Protein AF-R9KG98-F1 (afdb_monomer_lite)

Radius of gyration: 20.18 Å; chains: 1; bounding box: 36×36×82 Å

Sequence (165 aa):
MIVSLGVKILKHGDFTPIDDYTGDMILIDRLSEFFPVNSWSWNEGEVVELDDIACAIHDGQAEESEPFGDNWKHVCWESKPTEWHIGRILYFIKNPDEIRDIEIDNICNGKYICPIPVIVDGNHRFMAAMWLHDQGKMEKVHCMYGGRTDLLDYLTGNTEEQPLE

Structure (mmCIF, N/CA/C/O backbone):
data_AF-R9KG98-F1
#
_entry.id   AF-R9KG98-F1
#
loop_
_atom_site.group_PDB
_atom_site.id
_atom_site.type_symbol
_atom_site.label_atom_id
_atom_site.label_alt_id
_atom_site.label_comp_id
_atom_site.label_asym_id
_atom_site.label_entity_id
_atom_site.label_seq_id
_atom_site.pdbx_PDB_ins_code
_atom_site.Cartn_x
_atom_site.Cartn_y
_atom_site.Cartn_z
_atom_site.occupancy
_atom_site.B_iso_or_equiv
_atom_site.auth_seq_id
_ato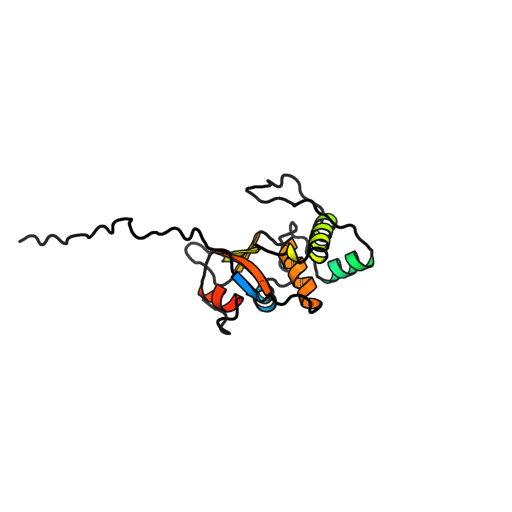m_site.auth_comp_id
_atom_site.auth_asym_id
_atom_site.auth_atom_id
_atom_site.pdbx_PDB_model_num
ATOM 1 N N . MET A 1 1 ? 22.303 6.948 -61.242 1.00 35.56 1 MET A N 1
ATOM 2 C CA . MET A 1 1 ? 22.024 5.834 -60.315 1.00 35.56 1 MET A CA 1
ATOM 3 C C . MET A 1 1 ? 21.710 6.466 -58.969 1.00 35.56 1 MET A C 1
ATOM 5 O O . MET A 1 1 ? 22.617 6.979 -58.335 1.00 35.56 1 MET A O 1
ATOM 9 N N . ILE A 1 2 ? 20.430 6.576 -58.615 1.00 33.31 2 ILE A N 1
ATOM 10 C CA . ILE A 1 2 ? 19.982 7.084 -57.312 1.00 33.31 2 ILE A CA 1
ATOM 11 C C . ILE A 1 2 ? 19.141 5.962 -56.721 1.00 33.31 2 ILE A C 1
ATOM 13 O O . ILE A 1 2 ? 18.131 5.577 -57.306 1.00 33.31 2 ILE A O 1
ATOM 17 N N . VAL A 1 3 ? 19.614 5.391 -55.619 1.00 36.25 3 VAL A N 1
ATOM 18 C CA . VAL A 1 3 ? 18.910 4.344 -54.881 1.00 36.25 3 VAL A CA 1
ATOM 19 C C . VAL A 1 3 ? 17.995 5.063 -53.894 1.00 36.25 3 VAL A C 1
ATOM 21 O O . VAL A 1 3 ? 18.469 5.690 -52.951 1.00 36.25 3 VAL A O 1
ATOM 24 N N . SER A 1 4 ? 16.689 5.050 -54.153 1.00 35.88 4 SER A N 1
ATOM 25 C CA . SER A 1 4 ? 15.697 5.544 -53.199 1.00 35.88 4 SER A CA 1
ATOM 26 C C . SER A 1 4 ? 15.506 4.473 -52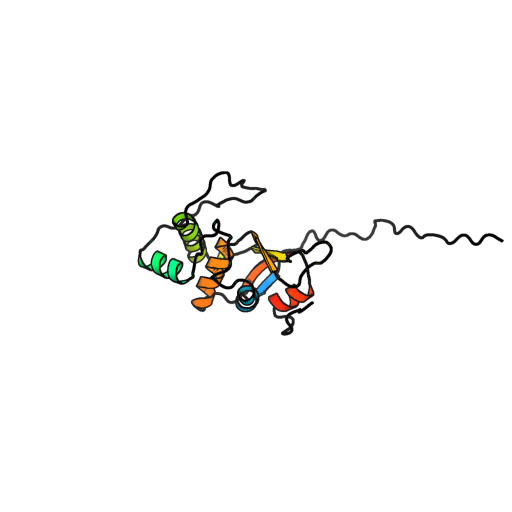.125 1.00 35.88 4 SER A C 1
ATOM 28 O O . SER A 1 4 ? 14.944 3.411 -52.390 1.00 35.88 4 SER A O 1
ATOM 30 N N . LEU A 1 5 ? 16.030 4.724 -50.924 1.00 45.41 5 LEU A N 1
ATOM 31 C CA . LEU A 1 5 ? 15.690 3.959 -49.728 1.00 45.41 5 LEU A CA 1
ATOM 32 C C . LEU A 1 5 ? 14.252 4.322 -49.349 1.00 45.41 5 LEU A C 1
ATOM 34 O O . LEU A 1 5 ? 13.985 5.410 -48.843 1.00 45.41 5 LEU A O 1
ATOM 38 N N . GLY A 1 6 ? 13.321 3.418 -49.648 1.00 34.47 6 GLY A N 1
ATOM 39 C CA . GLY A 1 6 ? 11.933 3.538 -49.225 1.00 34.47 6 GLY A CA 1
ATOM 40 C C . GLY A 1 6 ? 11.848 3.513 -47.703 1.00 34.47 6 GLY A C 1
ATOM 41 O O . GLY A 1 6 ? 11.943 2.452 -47.090 1.00 34.47 6 GLY A O 1
ATOM 42 N N . VAL A 1 7 ? 11.655 4.679 -47.091 1.00 46.88 7 VAL A N 1
ATOM 43 C CA . VAL A 1 7 ? 11.249 4.779 -45.689 1.00 46.88 7 VAL A CA 1
ATOM 44 C C . VAL A 1 7 ? 9.817 4.254 -45.603 1.00 46.88 7 VAL A C 1
ATOM 46 O O . VAL A 1 7 ? 8.875 4.900 -46.064 1.00 46.88 7 VAL A O 1
ATOM 49 N N . LYS A 1 8 ? 9.643 3.054 -45.041 1.00 42.97 8 LYS A N 1
ATOM 50 C CA . LYS A 1 8 ? 8.326 2.569 -44.622 1.00 42.97 8 LYS A CA 1
ATOM 51 C C . LYS A 1 8 ? 7.898 3.396 -43.413 1.00 42.97 8 LYS A C 1
ATOM 53 O O . LYS A 1 8 ? 8.360 3.164 -42.303 1.00 42.97 8 LYS A O 1
ATOM 58 N N . ILE A 1 9 ? 7.017 4.362 -43.644 1.00 51.50 9 ILE A N 1
ATOM 59 C CA . ILE A 1 9 ? 6.249 4.995 -42.574 1.00 51.50 9 ILE A CA 1
ATOM 60 C C . ILE A 1 9 ? 5.329 3.905 -42.014 1.00 51.50 9 ILE A C 1
ATOM 62 O O . ILE A 1 9 ? 4.444 3.417 -42.722 1.00 51.50 9 ILE A O 1
ATOM 66 N N . LEU A 1 10 ? 5.588 3.474 -40.778 1.00 44.19 10 LEU A N 1
ATOM 67 C CA . LEU A 1 10 ? 4.695 2.583 -40.044 1.00 44.19 10 LEU A CA 1
ATOM 68 C C . LEU A 1 10 ? 3.357 3.312 -39.879 1.00 44.19 10 LEU A C 1
ATOM 70 O O . LEU A 1 10 ? 3.301 4.408 -39.323 1.00 44.19 10 LEU A O 1
ATOM 74 N N . LYS A 1 11 ? 2.287 2.747 -40.443 1.00 43.25 11 LYS A N 1
ATOM 75 C CA . LYS A 1 11 ? 0.937 3.281 -40.265 1.00 43.25 11 LYS A CA 1
ATOM 76 C C . LYS A 1 11 ? 0.526 3.045 -38.811 1.00 43.25 11 LYS A C 1
ATOM 78 O O . LYS A 1 11 ? 0.615 1.917 -38.341 1.00 43.25 11 LYS A O 1
ATOM 83 N N . HIS A 1 12 ? 0.062 4.095 -38.133 1.00 49.75 12 HIS A N 1
ATOM 84 C CA . HIS A 1 12 ? -0.684 4.002 -36.875 1.00 49.75 12 HIS A CA 1
ATOM 85 C C . HIS A 1 12 ? -1.941 3.147 -37.105 1.00 49.75 12 HIS A C 1
ATOM 87 O O . HIS A 1 12 ? -2.969 3.662 -37.537 1.00 49.75 12 HIS A O 1
ATOM 93 N N . GLY A 1 13 ? -1.821 1.834 -36.918 1.00 45.44 13 GLY A N 1
ATOM 94 C CA . GLY A 1 13 ? -2.894 0.868 -37.167 1.00 45.44 13 GLY A CA 1
ATOM 95 C C . GLY A 1 13 ? -2.963 -0.286 -36.170 1.00 45.44 13 GLY A C 1
ATOM 96 O O . GLY A 1 13 ? -3.999 -0.933 -36.120 1.00 45.44 13 GLY A O 1
ATOM 97 N N . ASP A 1 14 ? -1.938 -0.483 -35.335 1.00 49.94 14 ASP A N 1
ATOM 98 C CA . ASP A 1 14 ? -1.876 -1.603 -34.382 1.00 49.94 14 ASP A CA 1
ATOM 99 C C . ASP A 1 14 ? -1.768 -1.115 -32.926 1.00 49.94 14 ASP A C 1
ATOM 101 O O . ASP A 1 14 ? -1.089 -1.721 -32.104 1.00 49.94 14 ASP A O 1
ATOM 105 N N . PHE A 1 15 ? -2.404 0.012 -32.594 1.00 51.25 15 PHE A N 1
ATOM 106 C CA . PHE A 1 15 ? -2.674 0.340 -31.194 1.00 51.25 15 PHE A CA 1
ATOM 107 C C . PHE A 1 15 ? -4.126 -0.024 -30.910 1.00 51.25 15 PHE A C 1
ATOM 109 O O . PHE A 1 15 ? -5.032 0.773 -31.143 1.00 51.25 15 PHE A O 1
ATOM 116 N N . THR A 1 16 ? -4.352 -1.253 -30.458 1.00 48.50 16 THR A N 1
ATOM 117 C CA . THR A 1 16 ? -5.499 -1.544 -29.598 1.00 48.50 16 THR A CA 1
ATOM 118 C C . THR A 1 16 ? -5.210 -0.869 -28.263 1.00 48.50 16 THR A C 1
ATOM 120 O O . THR A 1 16 ? -4.226 -1.249 -27.623 1.00 48.50 16 THR A O 1
ATOM 123 N N . PRO A 1 17 ? -5.997 0.138 -27.848 1.00 50.19 17 PRO A N 1
ATOM 124 C CA . PRO A 1 17 ? -5.935 0.620 -26.479 1.00 50.19 17 PRO A CA 1
ATOM 125 C C . PRO A 1 17 ? -6.089 -0.578 -25.545 1.00 50.19 17 PRO A C 1
ATOM 127 O O . PRO A 1 17 ? -6.921 -1.455 -25.792 1.00 50.19 17 PRO A O 1
ATOM 130 N N . ILE A 1 18 ? -5.272 -0.639 -24.498 1.00 57.38 18 ILE A N 1
ATOM 131 C CA . ILE A 1 18 ? -5.537 -1.534 -23.376 1.00 57.38 18 ILE A CA 1
ATOM 132 C C . ILE A 1 18 ? -6.717 -0.902 -22.625 1.00 57.38 18 ILE A C 1
ATOM 134 O O . ILE A 1 18 ? -6.528 -0.214 -21.631 1.00 57.38 18 ILE A O 1
ATOM 138 N N . ASP A 1 19 ? -7.929 -1.055 -23.156 1.00 52.78 19 ASP A N 1
ATOM 139 C CA . ASP A 1 19 ? -9.157 -0.559 -22.515 1.00 52.78 19 ASP A CA 1
ATOM 140 C C . ASP A 1 19 ? -9.608 -1.480 -21.354 1.00 52.78 19 ASP A C 1
ATOM 142 O O . ASP A 1 19 ? -10.573 -1.164 -20.666 1.00 52.78 19 ASP A O 1
ATOM 146 N N . ASP A 1 20 ? -8.870 -2.573 -21.088 1.00 66.44 20 ASP A N 1
ATOM 147 C CA . ASP A 1 20 ? -9.230 -3.643 -20.141 1.00 66.44 20 ASP A CA 1
ATOM 148 C C . ASP A 1 20 ? -8.172 -3.918 -19.042 1.00 66.44 20 ASP A C 1
ATOM 150 O O . ASP A 1 20 ? -8.227 -4.964 -18.393 1.00 66.44 20 ASP A O 1
ATOM 154 N N . TYR A 1 21 ? -7.175 -3.048 -18.816 1.00 77.00 21 TYR A N 1
ATOM 155 C CA . TYR A 1 21 ? -6.247 -3.270 -17.692 1.00 77.00 21 TYR A CA 1
ATOM 156 C C . TYR A 1 21 ? -6.978 -3.036 -16.372 1.00 77.00 21 TYR A C 1
ATOM 158 O O . TYR A 1 21 ? -7.298 -1.903 -16.016 1.00 77.00 21 TYR A O 1
ATOM 166 N N . THR A 1 22 ? -7.253 -4.126 -15.661 1.00 87.69 22 THR A N 1
ATOM 167 C CA . THR A 1 22 ? -7.969 -4.090 -14.385 1.00 87.69 22 THR A CA 1
ATOM 168 C C . THR A 1 22 ? -7.055 -3.938 -13.182 1.00 87.69 22 THR A C 1
ATOM 170 O O . THR A 1 22 ? -7.600 -3.870 -12.094 1.00 87.69 22 THR A O 1
ATOM 173 N N . GLY A 1 23 ? -5.730 -3.902 -13.373 1.00 92.25 23 GLY A N 1
ATOM 174 C CA . GLY A 1 23 ? -4.726 -3.885 -12.308 1.00 92.25 23 GLY A CA 1
ATOM 175 C C . GLY A 1 23 ? -4.094 -5.251 -12.018 1.00 92.25 23 GLY A C 1
ATOM 176 O O . GLY A 1 23 ? -4.455 -6.265 -12.624 1.00 92.25 23 GLY A O 1
ATOM 177 N N . ASP A 1 24 ? -3.136 -5.262 -11.093 1.00 96.50 24 ASP A N 1
ATOM 178 C CA . ASP A 1 24 ? -2.361 -6.431 -10.664 1.00 96.50 24 ASP A CA 1
ATOM 179 C C . ASP A 1 24 ? -2.498 -6.679 -9.157 1.00 96.50 24 ASP A C 1
ATOM 181 O O . ASP A 1 24 ? -2.843 -5.791 -8.379 1.00 96.50 24 ASP A O 1
ATOM 185 N N . MET A 1 25 ? -2.193 -7.905 -8.722 1.00 97.75 25 MET A N 1
ATOM 186 C CA . MET A 1 25 ? -2.085 -8.250 -7.302 1.00 97.75 25 MET A CA 1
ATOM 187 C C . MET A 1 25 ? -0.614 -8.386 -6.927 1.00 97.75 25 MET A C 1
ATOM 189 O O . MET A 1 25 ? 0.034 -9.371 -7.287 1.00 97.75 25 MET A O 1
ATOM 193 N N . ILE A 1 26 ? -0.106 -7.425 -6.167 1.00 97.50 26 ILE A N 1
ATOM 194 C CA . ILE A 1 26 ? 1.286 -7.403 -5.717 1.00 97.50 26 ILE A CA 1
ATOM 195 C C . ILE A 1 26 ? 1.417 -7.915 -4.284 1.00 97.50 26 ILE A C 1
ATOM 197 O O . ILE A 1 26 ? 0.503 -7.765 -3.473 1.00 97.50 26 ILE A O 1
ATOM 201 N N . LEU A 1 27 ? 2.556 -8.527 -3.976 1.00 98.25 27 LEU A N 1
ATOM 202 C CA . LEU A 1 27 ? 2.923 -8.988 -2.640 1.00 98.25 27 LEU A CA 1
ATOM 203 C C . LEU A 1 27 ? 3.278 -7.788 -1.757 1.00 98.25 27 LEU A C 1
ATOM 205 O O . LEU A 1 27 ? 4.132 -6.978 -2.124 1.00 98.25 27 LEU A O 1
ATOM 209 N N . ILE A 1 28 ? 2.643 -7.692 -0.586 1.00 97.06 28 ILE A N 1
ATOM 210 C CA . ILE A 1 28 ? 2.868 -6.575 0.346 1.00 97.06 28 ILE A CA 1
ATOM 211 C C . ILE A 1 28 ? 4.315 -6.573 0.844 1.00 97.06 28 ILE A C 1
ATOM 213 O O . ILE A 1 28 ? 4.944 -5.516 0.826 1.00 97.06 28 ILE A O 1
ATOM 217 N N . ASP A 1 29 ? 4.864 -7.748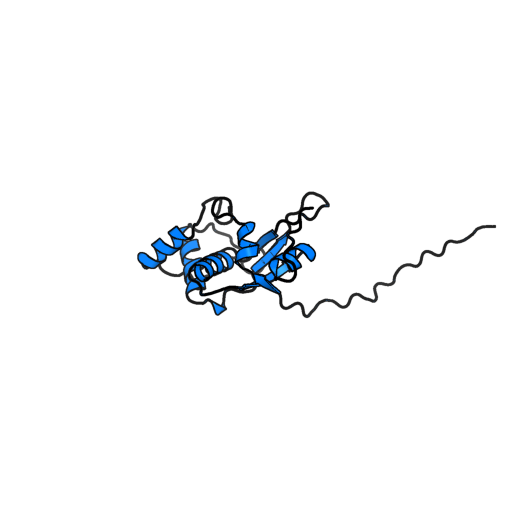 1.175 1.00 96.06 29 ASP A N 1
ATOM 218 C CA . ASP A 1 29 ? 6.268 -7.912 1.575 1.00 96.06 29 ASP A CA 1
ATOM 219 C C . ASP A 1 29 ? 7.225 -7.270 0.563 1.00 96.06 29 ASP A C 1
ATOM 221 O O . ASP A 1 29 ? 8.024 -6.405 0.919 1.00 96.06 29 ASP A O 1
ATOM 225 N N . ARG A 1 30 ? 7.074 -7.604 -0.725 1.00 96.25 30 ARG A N 1
ATOM 226 C CA . ARG A 1 30 ? 7.978 -7.134 -1.785 1.00 96.25 30 ARG A CA 1
ATOM 227 C C . ARG A 1 30 ? 7.878 -5.640 -2.034 1.00 96.25 30 ARG A C 1
ATOM 229 O O . ARG A 1 30 ? 8.887 -5.002 -2.311 1.00 96.25 30 ARG A O 1
ATOM 236 N N . LEU A 1 31 ? 6.678 -5.066 -1.946 1.00 94.69 31 LEU A N 1
ATOM 237 C CA . LEU A 1 31 ? 6.545 -3.618 -2.060 1.00 94.69 31 LEU A CA 1
ATOM 238 C C . LEU A 1 31 ? 7.146 -2.920 -0.831 1.00 94.69 31 LEU A C 1
ATOM 240 O O . LEU A 1 31 ? 7.833 -1.913 -0.986 1.00 94.69 31 LEU A O 1
ATOM 244 N N . SER A 1 32 ? 6.943 -3.469 0.371 1.00 92.25 32 SER A N 1
ATOM 245 C CA . SER A 1 32 ? 7.407 -2.875 1.633 1.00 92.25 32 SER A CA 1
ATOM 246 C C . SER A 1 32 ? 8.931 -2.742 1.734 1.00 92.25 32 SER A C 1
ATOM 248 O O . SER A 1 32 ? 9.416 -1.815 2.381 1.00 92.25 32 SER A O 1
ATOM 250 N N . GLU A 1 33 ? 9.693 -3.576 1.017 1.00 92.31 33 GLU A N 1
ATOM 251 C CA . GLU A 1 33 ? 11.156 -3.471 0.910 1.00 92.31 33 GLU A CA 1
ATOM 252 C C . GLU A 1 33 ? 11.632 -2.093 0.414 1.00 92.31 33 GLU A C 1
ATOM 254 O O . GLU A 1 33 ? 12.737 -1.659 0.745 1.00 92.31 33 GLU A O 1
ATOM 259 N N . PHE A 1 34 ? 10.799 -1.386 -0.358 1.00 89.88 34 PHE A N 1
ATOM 260 C CA . PHE A 1 34 ? 11.117 -0.075 -0.929 1.00 89.88 34 PHE A CA 1
ATOM 261 C C . PHE A 1 34 ? 10.585 1.105 -0.110 1.00 89.88 34 PHE A C 1
ATOM 263 O O . PHE A 1 34 ? 10.993 2.242 -0.349 1.00 89.88 34 PHE A O 1
ATOM 270 N N . PHE A 1 35 ? 9.705 0.852 0.861 1.00 83.75 35 PHE A N 1
ATOM 271 C CA . PHE A 1 35 ? 9.091 1.875 1.708 1.00 83.75 35 PHE A CA 1
ATOM 272 C C . PHE A 1 35 ? 9.448 1.623 3.173 1.00 83.75 35 PHE A C 1
ATOM 274 O O . PHE A 1 35 ? 8.577 1.272 3.973 1.00 83.75 35 PHE A O 1
ATOM 281 N N . PRO A 1 36 ? 10.724 1.799 3.570 1.00 66.00 36 PRO A N 1
ATOM 282 C CA . PRO A 1 36 ? 11.066 1.718 4.973 1.00 66.00 36 PRO A CA 1
ATOM 283 C C . PRO A 1 36 ? 10.320 2.828 5.714 1.00 66.00 36 PRO A C 1
ATOM 285 O O . PRO A 1 36 ? 10.321 3.989 5.284 1.00 66.00 36 PRO A O 1
ATOM 288 N N . VAL A 1 37 ? 9.718 2.437 6.838 1.00 54.91 37 VAL A N 1
ATOM 289 C CA . VAL A 1 37 ? 8.804 3.224 7.682 1.00 54.91 37 VAL A CA 1
ATOM 290 C C . VAL A 1 37 ? 9.307 4.660 7.923 1.00 54.91 37 VAL A C 1
ATOM 292 O O . VAL A 1 37 ? 8.525 5.599 7.903 1.00 54.91 37 VAL A O 1
ATOM 295 N N . ASN A 1 38 ? 10.626 4.870 7.976 1.00 50.25 38 ASN A N 1
ATOM 296 C CA . ASN A 1 38 ? 11.256 6.151 8.324 1.00 50.25 38 ASN A CA 1
ATOM 297 C C . ASN A 1 38 ? 11.570 7.078 7.130 1.00 50.25 38 ASN A C 1
ATOM 299 O O . ASN A 1 38 ? 12.287 8.065 7.295 1.00 50.25 38 ASN A O 1
ATOM 303 N N . SER A 1 39 ? 11.120 6.750 5.916 1.00 53.16 39 SER A N 1
ATOM 304 C CA . SER A 1 39 ? 11.458 7.502 4.689 1.00 53.16 39 SER A CA 1
ATOM 305 C C . SER A 1 39 ? 10.246 7.997 3.900 1.00 53.16 39 SER A C 1
ATOM 307 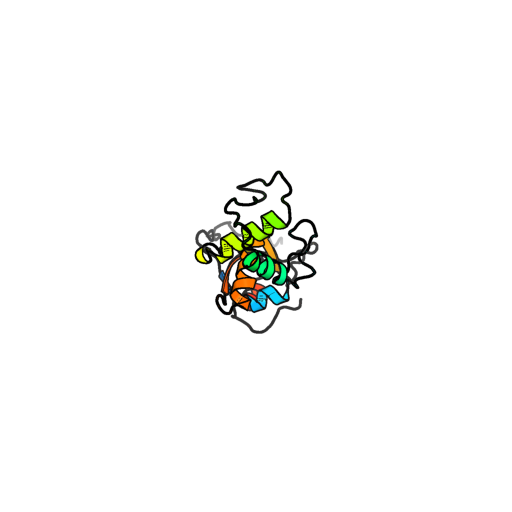O O . SER A 1 39 ? 10.390 8.695 2.895 1.00 53.16 39 SER A O 1
ATOM 309 N N . TRP A 1 40 ? 9.044 7.642 4.347 1.00 62.72 40 TRP A N 1
ATOM 310 C CA . TRP A 1 40 ? 7.831 7.817 3.568 1.00 62.72 40 TRP A CA 1
ATOM 311 C C . TRP A 1 40 ? 7.184 9.177 3.870 1.00 62.72 40 TRP A C 1
ATOM 313 O O . TRP A 1 40 ? 6.263 9.299 4.668 1.00 62.72 40 TRP A O 1
ATOM 323 N N . SER A 1 41 ? 7.683 10.234 3.225 1.00 61.78 41 SER A N 1
ATOM 324 C CA . SER A 1 41 ? 7.234 11.625 3.425 1.00 61.78 41 SER A CA 1
ATOM 325 C C . SER A 1 41 ? 5.922 11.980 2.703 1.00 61.78 41 SER A C 1
ATOM 327 O O . SER A 1 41 ? 5.798 13.070 2.149 1.00 61.78 41 SER A O 1
ATOM 329 N N . TRP A 1 42 ? 4.941 11.074 2.677 1.00 74.69 42 TRP A N 1
ATOM 330 C CA . TRP A 1 42 ? 3.626 11.351 2.076 1.00 74.69 42 TRP A CA 1
ATOM 331 C C . TRP A 1 42 ? 2.735 12.224 2.971 1.00 74.69 42 TRP A C 1
ATOM 333 O O . TRP A 1 42 ? 1.854 12.914 2.468 1.00 74.69 42 TRP A O 1
ATOM 343 N N . ASN A 1 43 ? 2.985 12.220 4.281 1.00 77.19 43 ASN A N 1
ATOM 344 C CA . ASN A 1 43 ? 2.263 12.990 5.292 1.00 77.19 43 ASN A CA 1
ATOM 345 C C . ASN A 1 43 ? 3.010 14.295 5.629 1.00 77.19 43 ASN A C 1
ATOM 347 O O . ASN A 1 43 ? 3.481 14.498 6.742 1.00 77.19 43 ASN A O 1
ATOM 351 N N . GLU A 1 44 ? 3.241 15.136 4.617 1.00 73.25 44 GLU A N 1
ATOM 352 C CA . GLU A 1 44 ? 3.924 16.440 4.763 1.00 73.25 44 GLU A CA 1
ATOM 353 C C . GLU A 1 44 ? 5.313 16.382 5.443 1.00 73.25 44 GLU A C 1
ATOM 355 O O . GLU A 1 44 ? 5.822 17.374 5.963 1.00 73.25 44 GLU A O 1
ATOM 360 N N . GLY A 1 45 ? 5.966 15.217 5.395 1.00 71.44 45 GLY A N 1
ATOM 361 C CA . GLY A 1 45 ? 7.262 14.971 6.030 1.00 71.44 45 GLY A CA 1
ATOM 362 C C . GLY A 1 45 ? 7.190 14.431 7.460 1.00 71.44 45 GLY A C 1
ATOM 363 O O . GLY A 1 45 ? 8.226 14.013 7.976 1.00 71.44 45 GLY A O 1
ATOM 364 N N . GLU A 1 46 ? 6.007 14.377 8.076 1.00 80.12 46 GLU A N 1
ATOM 365 C CA . GLU A 1 46 ? 5.789 13.621 9.308 1.00 80.12 46 GLU A CA 1
ATOM 366 C C . GLU A 1 46 ? 5.704 12.123 8.995 1.00 80.12 46 GLU A C 1
ATOM 368 O O . GLU A 1 46 ? 5.105 11.699 8.006 1.00 80.12 46 GLU A O 1
ATOM 373 N N . VAL A 1 47 ? 6.340 11.310 9.833 1.00 83.25 47 VAL A N 1
ATOM 374 C CA . VAL A 1 47 ? 6.349 9.854 9.683 1.00 83.25 47 VAL A CA 1
ATOM 375 C C . VAL A 1 47 ? 5.158 9.279 10.446 1.00 83.25 47 VAL A C 1
ATOM 377 O O . VAL A 1 47 ? 4.923 9.671 11.584 1.00 83.25 47 VAL A O 1
ATOM 380 N N . VAL A 1 48 ? 4.419 8.369 9.809 1.00 86.75 48 VAL A N 1
ATOM 381 C CA . VAL A 1 48 ? 3.385 7.543 10.451 1.00 86.75 48 VAL A CA 1
ATOM 382 C C . VAL A 1 48 ? 3.878 6.104 10.441 1.00 86.75 48 VAL A C 1
ATOM 384 O O . VAL A 1 48 ? 4.112 5.542 9.369 1.00 86.75 48 VAL A O 1
ATOM 387 N N . GLU A 1 49 ? 4.043 5.520 11.620 1.00 90.06 49 GLU A N 1
ATOM 388 C CA . GLU A 1 49 ? 4.518 4.154 11.816 1.00 90.06 49 GLU A CA 1
ATOM 389 C C . GLU A 1 49 ? 3.357 3.187 12.102 1.00 90.06 49 GLU A C 1
ATOM 391 O O . GLU A 1 49 ? 2.236 3.590 12.422 1.00 90.06 49 GLU A O 1
ATOM 396 N N . LEU A 1 50 ? 3.617 1.876 12.026 1.00 91.75 50 LEU A N 1
ATOM 397 C CA . LEU A 1 50 ? 2.620 0.874 12.426 1.00 91.75 50 LEU A CA 1
ATOM 398 C C . LEU A 1 50 ? 2.271 0.988 13.921 1.00 91.75 50 LEU A C 1
ATOM 400 O O . LEU A 1 50 ? 1.116 0.794 14.293 1.0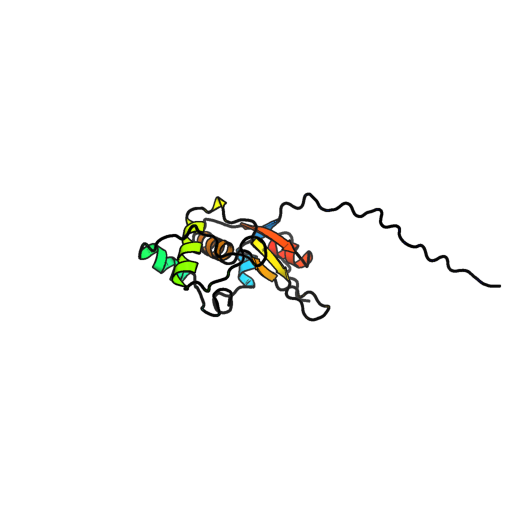0 91.75 50 LEU A O 1
ATOM 404 N N . ASP A 1 51 ? 3.224 1.378 14.770 1.00 93.19 51 ASP A N 1
ATOM 405 C CA . ASP A 1 51 ? 2.982 1.591 16.202 1.00 93.19 51 ASP A CA 1
ATOM 406 C C . ASP A 1 51 ? 2.018 2.762 16.471 1.00 93.19 51 ASP A C 1
ATOM 408 O O . ASP A 1 51 ? 1.225 2.693 17.413 1.00 93.19 51 ASP A O 1
ATOM 412 N N . ASP A 1 52 ? 2.002 3.794 15.620 1.00 93.75 52 ASP A N 1
ATOM 413 C CA . ASP A 1 52 ? 1.021 4.884 15.719 1.00 93.75 52 ASP A CA 1
ATOM 414 C C . ASP A 1 52 ? -0.398 4.369 15.443 1.00 93.75 52 ASP A C 1
ATOM 416 O O . ASP A 1 52 ? -1.351 4.724 16.140 1.00 93.75 52 ASP A O 1
ATOM 420 N N . ILE A 1 53 ? -0.540 3.463 14.468 1.00 95.19 53 ILE A N 1
ATOM 421 C CA . ILE A 1 53 ? -1.809 2.790 14.158 1.00 95.19 53 ILE A CA 1
ATOM 422 C C . ILE A 1 53 ? -2.233 1.900 15.332 1.00 95.19 53 ILE A C 1
ATOM 424 O O . ILE A 1 53 ? -3.406 1.905 15.717 1.00 95.19 53 ILE A O 1
ATOM 428 N N . ALA A 1 54 ? -1.292 1.165 15.931 1.00 96.19 54 ALA A N 1
ATOM 429 C CA . ALA A 1 54 ? -1.545 0.334 17.105 1.00 96.19 54 ALA A CA 1
ATOM 430 C C . ALA A 1 54 ? -2.089 1.166 18.277 1.00 96.19 54 ALA A C 1
ATOM 432 O O . ALA A 1 54 ? -3.110 0.804 18.873 1.00 96.19 54 ALA A O 1
ATOM 433 N N . CYS A 1 55 ? -1.436 2.295 18.571 1.00 97.06 55 CYS A N 1
ATOM 434 C CA . CYS A 1 55 ? -1.862 3.239 19.601 1.00 97.06 55 CYS A CA 1
ATOM 435 C C . CYS A 1 55 ? -3.254 3.802 19.296 1.00 97.06 55 CYS A C 1
ATOM 437 O O . CYS A 1 55 ? -4.133 3.756 20.152 1.00 97.06 55 CYS A O 1
ATOM 439 N N . ALA A 1 56 ? -3.501 4.244 18.062 1.00 97.31 56 ALA A N 1
ATOM 440 C CA . ALA A 1 56 ? -4.789 4.803 17.659 1.00 97.31 56 ALA A CA 1
ATOM 441 C C . ALA A 1 56 ? -5.947 3.794 17.778 1.00 97.31 56 ALA A C 1
ATOM 443 O O . ALA A 1 56 ? -7.043 4.149 18.220 1.00 97.31 56 ALA A O 1
ATOM 444 N N . ILE A 1 57 ? -5.711 2.520 17.438 1.00 97.12 57 ILE A N 1
ATOM 445 C CA . ILE A 1 57 ? -6.685 1.438 17.654 1.00 97.12 57 ILE A CA 1
ATOM 446 C C . ILE A 1 57 ? -6.942 1.234 19.150 1.00 97.12 57 ILE A C 1
ATOM 448 O O . ILE A 1 57 ? -8.101 1.118 19.555 1.00 97.12 57 ILE A O 1
ATOM 452 N N . HIS A 1 58 ? -5.883 1.175 19.962 1.00 97.31 58 HIS A N 1
ATOM 453 C CA . HIS A 1 58 ? -5.987 0.997 21.411 1.00 97.31 58 HIS A CA 1
ATOM 454 C C . HIS A 1 58 ? -6.770 2.139 22.074 1.00 97.31 58 HIS A C 1
ATOM 456 O O . HIS A 1 58 ? -7.641 1.890 22.910 1.00 97.31 58 HIS A O 1
ATOM 462 N N . ASP A 1 59 ? -6.505 3.374 21.657 1.00 97.56 59 ASP A N 1
ATOM 463 C CA . ASP A 1 59 ? -7.114 4.583 22.211 1.00 97.56 59 ASP A CA 1
ATOM 464 C C . ASP A 1 59 ? -8.531 4.836 21.673 1.00 97.56 59 ASP A C 1
ATOM 466 O O . ASP A 1 59 ? -9.240 5.724 22.151 1.00 97.56 59 ASP A O 1
ATOM 470 N N . GLY A 1 60 ? -8.985 4.025 20.712 1.00 96.56 60 GLY A N 1
ATOM 471 C CA . GLY A 1 60 ? -10.319 4.126 20.133 1.00 96.56 60 GLY A CA 1
ATOM 472 C C . GLY A 1 60 ? -10.503 5.377 19.277 1.00 96.56 60 GLY A C 1
ATOM 473 O O . GLY A 1 60 ? -11.600 5.941 19.255 1.00 96.56 60 GLY A O 1
ATOM 474 N N . GLN A 1 61 ? -9.445 5.814 18.587 1.00 97.50 61 GLN A N 1
ATOM 475 C CA . GLN A 1 61 ? -9.497 6.950 17.673 1.00 97.50 61 GLN A CA 1
ATOM 476 C C . GLN A 1 61 ? -10.568 6.736 16.591 1.00 97.50 61 GLN A C 1
ATOM 478 O O . GLN A 1 61 ? -10.789 5.622 16.102 1.00 97.50 61 GLN A O 1
ATOM 483 N N . ALA A 1 62 ? -11.260 7.818 16.232 1.00 97.00 62 ALA A N 1
ATOM 484 C CA . ALA A 1 62 ? -12.299 7.782 15.214 1.00 97.00 62 ALA A CA 1
ATOM 485 C C . ALA A 1 62 ? -11.713 7.518 13.818 1.00 97.00 62 ALA A C 1
ATOM 487 O O . ALA A 1 62 ? -10.629 7.987 13.472 1.00 97.00 62 ALA A O 1
ATOM 488 N N . GLU A 1 63 ? -12.463 6.774 13.009 1.00 97.31 63 GLU A N 1
ATOM 489 C CA . GLU A 1 63 ? -12.175 6.602 11.587 1.00 97.31 63 GLU A CA 1
ATOM 490 C C . GLU A 1 63 ? -12.523 7.864 10.804 1.00 97.31 63 GLU A C 1
ATOM 492 O O . GLU A 1 63 ? -13.427 8.612 11.178 1.00 97.31 63 GLU A O 1
ATOM 497 N N . GLU A 1 64 ? -11.871 8.025 9.658 1.00 95.69 64 GLU A N 1
ATOM 498 C CA . GLU A 1 64 ? -12.184 9.067 8.695 1.00 95.69 64 GLU A CA 1
ATOM 499 C C . GLU A 1 64 ? -12.571 8.455 7.346 1.00 95.69 64 GLU A C 1
ATOM 501 O O . GLU A 1 64 ? -11.760 7.855 6.632 1.00 95.69 64 GLU A O 1
ATOM 506 N N . SER A 1 65 ? -13.849 8.584 7.001 1.00 93.06 65 SER A N 1
ATOM 507 C CA . SER A 1 65 ? -14.400 8.080 5.743 1.00 93.06 65 SER A CA 1
ATOM 508 C C . SER A 1 65 ? -14.194 9.036 4.569 1.00 93.06 65 SER A C 1
ATOM 510 O O . SER A 1 65 ? -14.257 8.601 3.418 1.00 93.06 65 SER A O 1
ATOM 512 N N . GLU A 1 66 ? -13.964 10.323 4.835 1.00 90.31 66 GLU A N 1
ATOM 513 C CA . GLU A 1 66 ? -13.777 11.323 3.792 1.00 90.31 66 GLU A CA 1
ATOM 514 C C . GLU A 1 66 ? -12.453 11.085 3.045 1.00 90.31 66 GLU A C 1
ATOM 516 O O . GLU A 1 66 ? -11.388 10.971 3.660 1.00 90.31 66 GLU A O 1
ATOM 521 N N . PRO A 1 67 ? -12.474 10.990 1.704 1.00 85.94 67 PRO A N 1
ATOM 522 C CA . PRO A 1 67 ? -11.248 10.942 0.920 1.00 85.94 67 PRO A CA 1
ATOM 523 C C . PRO A 1 67 ? -10.426 12.221 1.114 1.00 85.94 67 PRO A C 1
ATOM 525 O O . PRO A 1 67 ? -10.971 13.321 1.058 1.00 85.94 67 PRO A O 1
ATOM 528 N N . PHE A 1 68 ? -9.107 12.080 1.279 1.00 78.62 68 PHE A N 1
ATOM 529 C CA . PHE A 1 68 ? -8.191 13.224 1.419 1.00 78.62 68 PHE A CA 1
ATOM 530 C C . PHE A 1 68 ? -8.223 14.123 0.184 1.00 78.62 68 PHE A C 1
ATOM 532 O O . PHE A 1 68 ? -8.216 15.350 0.277 1.00 78.62 68 PHE A O 1
ATOM 539 N N . GLY A 1 69 ? -8.277 13.473 -0.973 1.00 69.38 69 GLY A N 1
ATOM 540 C CA . GLY A 1 69 ? -8.201 14.109 -2.263 1.00 69.38 69 GLY A CA 1
ATOM 541 C C . GLY A 1 69 ? -7.062 13.568 -3.117 1.00 69.38 69 GLY A C 1
ATOM 542 O O . GLY A 1 69 ? -6.141 12.938 -2.609 1.00 69.38 69 GLY A O 1
ATOM 543 N N . ASP A 1 70 ? -7.140 13.815 -4.415 1.00 62.00 70 ASP A N 1
ATOM 544 C CA . ASP A 1 70 ? -6.103 13.548 -5.407 1.00 62.00 70 ASP A CA 1
ATOM 545 C C . ASP A 1 70 ? -5.874 14.831 -6.237 1.00 62.00 70 ASP A C 1
ATOM 547 O O . ASP A 1 70 ? -6.611 15.812 -6.129 1.00 62.00 70 ASP A O 1
ATOM 551 N N . ASN A 1 71 ? -4.861 14.853 -7.101 1.00 54.41 71 ASN A N 1
ATOM 552 C CA . ASN A 1 71 ? -4.613 16.007 -7.978 1.00 54.41 71 ASN A CA 1
ATOM 553 C C . ASN A 1 71 ? -5.568 16.074 -9.195 1.00 54.41 71 ASN A C 1
ATOM 555 O O . ASN A 1 71 ? -5.309 16.840 -10.125 1.00 54.41 71 ASN A O 1
ATOM 559 N N . TRP A 1 72 ? -6.644 15.275 -9.232 1.00 54.38 72 TRP A N 1
ATOM 560 C CA . TRP A 1 72 ? -7.475 15.067 -10.424 1.00 54.38 72 TRP A CA 1
ATOM 561 C C . TRP A 1 72 ? -8.997 15.085 -10.162 1.00 54.38 72 TRP A C 1
ATOM 563 O O . TRP A 1 72 ? -9.680 16.003 -10.614 1.00 54.38 72 TRP A O 1
ATOM 573 N N . LYS A 1 73 ? -9.558 14.079 -9.477 1.00 53.41 73 LYS A N 1
ATOM 574 C CA . LYS A 1 73 ? -10.987 13.913 -9.150 1.00 53.41 73 LYS A CA 1
ATOM 575 C C . LYS A 1 73 ? -11.412 14.635 -7.866 1.00 53.41 73 LYS A C 1
ATOM 577 O O . LYS A 1 73 ? -12.552 15.087 -7.785 1.00 53.41 73 LYS A O 1
ATOM 582 N N . HIS A 1 74 ? -10.525 14.763 -6.885 1.00 54.00 74 HIS A N 1
ATOM 583 C CA . HIS A 1 74 ? -10.814 15.315 -5.563 1.00 54.00 74 HIS A CA 1
ATOM 584 C C . HIS A 1 74 ? -9.702 16.271 -5.137 1.00 54.00 74 HIS A C 1
ATOM 586 O O . HIS A 1 74 ? -8.934 15.949 -4.248 1.00 54.00 74 HIS A O 1
ATOM 592 N N . VAL A 1 75 ? -9.587 17.441 -5.765 1.00 54.47 75 VAL A N 1
ATOM 593 C CA . VAL A 1 75 ? -8.482 18.366 -5.461 1.00 54.47 75 VAL A CA 1
ATOM 594 C C . VAL A 1 75 ? -8.389 18.643 -3.955 1.00 54.47 75 VAL A C 1
ATOM 596 O O . VAL A 1 75 ? -9.333 19.164 -3.357 1.00 54.47 75 VAL A O 1
ATOM 599 N N . CYS A 1 76 ? -7.256 18.279 -3.352 1.00 61.56 76 CYS A N 1
ATOM 600 C CA . CYS A 1 76 ? -6.980 18.539 -1.946 1.00 61.56 76 CYS A CA 1
ATOM 601 C C . CYS A 1 76 ? -6.461 19.974 -1.793 1.00 61.56 76 CYS A C 1
ATOM 603 O O . CYS A 1 76 ? -5.350 20.295 -2.214 1.00 61.56 76 CYS A O 1
ATOM 605 N N . TRP A 1 77 ? -7.288 20.860 -1.239 1.00 53.28 77 TRP A N 1
ATOM 606 C CA . TRP A 1 77 ? -6.955 22.281 -1.072 1.00 53.28 77 TRP A CA 1
ATOM 607 C C . TRP A 1 77 ? -6.427 22.618 0.330 1.00 53.28 77 TRP A C 1
ATOM 609 O O . TRP A 1 77 ? -5.946 23.730 0.544 1.00 53.28 77 TRP A O 1
ATOM 619 N N . GLU A 1 78 ? -6.519 21.683 1.280 1.00 67.00 78 GLU A N 1
ATOM 620 C CA . GLU A 1 78 ? -6.214 21.903 2.694 1.00 67.00 78 GLU A CA 1
ATOM 621 C C . GLU A 1 78 ? -5.327 20.784 3.242 1.00 67.00 78 GLU A C 1
ATOM 623 O O . GLU A 1 78 ? -5.672 19.608 3.142 1.00 67.00 78 GLU A O 1
ATOM 628 N N . SER A 1 79 ? -4.218 21.174 3.873 1.00 77.31 79 SER A N 1
ATOM 629 C CA . SER A 1 79 ? -3.419 20.292 4.728 1.00 77.31 79 SER A CA 1
ATOM 630 C C . SER A 1 79 ? -4.308 19.650 5.799 1.00 77.31 79 SER A C 1
ATOM 632 O O . SER A 1 79 ? -5.181 20.315 6.374 1.00 77.31 79 SER A O 1
ATOM 634 N N . LYS A 1 80 ? -4.105 18.357 6.063 1.00 87.06 80 LYS A N 1
ATOM 635 C CA . LYS A 1 80 ? -4.782 17.630 7.142 1.00 87.06 80 LYS A CA 1
ATOM 636 C C . LYS A 1 80 ? -3.748 17.214 8.190 1.00 87.06 80 LYS A C 1
ATOM 638 O O . LYS A 1 80 ? -2.619 16.896 7.840 1.00 87.06 80 LYS A O 1
ATOM 643 N N . PRO A 1 81 ? -4.108 17.223 9.483 1.00 90.31 81 PRO A N 1
ATOM 644 C CA . PRO A 1 81 ? -3.187 16.800 10.528 1.00 90.31 81 PRO A CA 1
ATOM 645 C C . PRO A 1 81 ? -2.964 15.283 10.487 1.00 90.31 81 PRO A C 1
ATOM 647 O O . PRO A 1 81 ? -3.828 14.526 10.042 1.00 90.31 81 PRO A O 1
ATOM 650 N N . THR A 1 82 ? -1.858 14.826 11.068 1.00 91.44 82 THR A N 1
ATOM 651 C CA . THR A 1 82 ? -1.515 13.400 11.193 1.00 91.44 82 THR A CA 1
ATOM 652 C C . THR A 1 82 ? -2.632 12.552 11.808 1.00 91.44 82 THR A C 1
ATOM 654 O O . THR A 1 82 ? -2.916 11.463 11.315 1.00 91.44 82 THR A O 1
ATOM 657 N N . GLU A 1 83 ? -3.356 13.068 12.807 1.00 93.56 83 GLU A N 1
ATOM 658 C CA . GLU A 1 83 ? -4.516 12.381 13.399 1.00 93.56 83 GLU A CA 1
ATOM 659 C C . GLU A 1 83 ? -5.606 12.067 12.356 1.00 93.56 83 GLU A C 1
ATOM 661 O O . GLU A 1 83 ? -6.171 10.975 12.342 1.00 93.56 83 GLU A O 1
ATOM 666 N N . TRP A 1 84 ? -5.864 12.988 11.427 1.00 93.94 84 TRP A N 1
ATOM 667 C CA . TRP A 1 84 ? -6.831 12.778 10.349 1.00 93.94 84 TRP A CA 1
ATOM 668 C C . TRP A 1 84 ? -6.355 11.672 9.397 1.00 93.94 84 TRP A C 1
ATOM 670 O O . TRP A 1 84 ? -7.120 10.779 9.029 1.00 93.94 84 TRP A O 1
ATOM 680 N N . HIS A 1 85 ? -5.066 11.675 9.047 1.00 93.81 85 HIS A N 1
ATOM 681 C CA . HIS A 1 85 ? -4.472 10.653 8.187 1.00 93.81 85 HIS A CA 1
ATOM 682 C C . HIS A 1 85 ? -4.481 9.259 8.827 1.00 93.81 85 HIS A C 1
ATOM 684 O O . HIS A 1 85 ? -4.796 8.281 8.146 1.00 93.81 85 HIS A O 1
ATOM 690 N N . ILE A 1 86 ? -4.216 9.168 10.132 1.00 95.50 86 ILE A N 1
ATOM 691 C CA . ILE A 1 86 ? -4.373 7.931 10.905 1.00 95.50 86 ILE A CA 1
ATOM 692 C C . ILE A 1 86 ? -5.839 7.492 10.895 1.00 95.50 86 ILE A C 1
ATOM 694 O O . ILE A 1 86 ? -6.119 6.341 10.569 1.00 95.50 86 ILE A O 1
ATOM 698 N N . GLY A 1 87 ? -6.789 8.402 11.135 1.00 97.12 87 GLY A N 1
ATOM 699 C CA . GLY A 1 87 ? -8.222 8.109 11.024 1.00 97.12 87 GLY A CA 1
ATOM 700 C C . GLY A 1 87 ? -8.595 7.522 9.658 1.00 97.12 87 GLY A C 1
ATOM 701 O O . GLY A 1 87 ? -9.376 6.567 9.577 1.00 97.12 87 GLY A O 1
ATOM 702 N N . ARG A 1 88 ? -7.981 8.018 8.576 1.00 96.00 88 ARG A N 1
ATOM 703 C CA . ARG A 1 88 ? -8.212 7.504 7.220 1.00 96.00 88 ARG A CA 1
ATOM 704 C C . ARG A 1 88 ? -7.649 6.096 7.021 1.00 96.00 88 ARG A C 1
ATOM 706 O O . ARG A 1 88 ? -8.270 5.273 6.352 1.00 96.00 88 ARG A O 1
ATOM 713 N N . ILE A 1 89 ? -6.503 5.793 7.626 1.00 96.88 89 ILE A N 1
ATOM 714 C CA . ILE A 1 89 ? -5.931 4.439 7.648 1.00 96.88 89 ILE A CA 1
ATOM 715 C C . ILE A 1 89 ? -6.845 3.487 8.435 1.00 96.88 89 ILE A C 1
ATOM 717 O O . ILE A 1 89 ? -7.148 2.394 7.955 1.00 96.88 89 ILE A O 1
ATOM 721 N N . LEU A 1 90 ? -7.354 3.914 9.597 1.00 98.38 90 LEU A N 1
ATOM 722 C CA . LEU A 1 90 ? -8.286 3.123 10.411 1.00 98.38 90 LEU A CA 1
ATOM 723 C C . LEU A 1 90 ? -9.564 2.768 9.648 1.00 98.38 90 LEU A C 1
ATOM 725 O O . LEU A 1 90 ? -10.027 1.630 9.745 1.00 98.38 90 LEU A O 1
ATOM 729 N N . TYR A 1 91 ? -10.097 3.703 8.857 1.00 98.25 91 TYR A N 1
ATOM 730 C CA . TYR A 1 91 ? -11.241 3.431 7.989 1.00 98.25 91 TYR A CA 1
ATOM 731 C C . TYR A 1 91 ? -10.964 2.248 7.055 1.00 98.25 91 TYR A C 1
ATOM 733 O O . TYR A 1 91 ? -11.764 1.317 6.971 1.00 98.25 91 TYR A O 1
ATOM 741 N N . PHE A 1 92 ? -9.814 2.242 6.377 1.00 98.19 92 PHE A N 1
ATOM 742 C CA . PHE A 1 92 ? -9.460 1.157 5.460 1.00 98.19 92 PHE A CA 1
ATOM 743 C C . PHE A 1 92 ? -9.193 -0.164 6.187 1.00 98.19 92 PHE A C 1
ATOM 745 O O . PHE A 1 92 ? -9.567 -1.218 5.682 1.00 98.19 92 PHE A O 1
ATOM 752 N N . ILE A 1 93 ? -8.630 -0.130 7.399 1.00 98.31 93 ILE A N 1
ATOM 753 C CA . ILE A 1 93 ? -8.463 -1.334 8.230 1.00 98.31 93 ILE A CA 1
ATOM 754 C C . ILE A 1 93 ? -9.819 -1.985 8.541 1.00 98.31 93 ILE A C 1
ATOM 756 O O . ILE A 1 93 ? -9.915 -3.215 8.561 1.00 98.31 93 ILE A O 1
ATOM 760 N N . LYS A 1 94 ? -10.874 -1.190 8.776 1.00 97.94 94 LYS A N 1
ATOM 761 C CA . LYS A 1 94 ? -12.231 -1.714 9.014 1.00 97.94 94 LYS A CA 1
ATOM 762 C C . LYS A 1 94 ? -12.982 -2.081 7.738 1.00 97.94 94 LYS A C 1
ATOM 764 O O . LYS A 1 94 ? -13.869 -2.930 7.795 1.00 97.94 94 LYS A O 1
ATOM 769 N N . ASN A 1 95 ? -12.595 -1.503 6.606 1.00 97.81 95 ASN A N 1
ATOM 770 C CA . ASN A 1 95 ? -13.175 -1.754 5.290 1.00 97.81 95 ASN A CA 1
ATOM 771 C C . ASN A 1 95 ? -12.100 -2.316 4.340 1.00 97.81 95 ASN A C 1
ATOM 773 O O . ASN A 1 95 ? -11.773 -1.672 3.341 1.00 97.81 95 ASN A O 1
ATOM 777 N N . PRO A 1 96 ? -11.524 -3.504 4.626 1.00 97.38 96 PRO A N 1
ATOM 778 C CA . PRO A 1 96 ? -10.370 -4.022 3.889 1.00 97.38 96 PRO A CA 1
ATOM 779 C C . PRO A 1 96 ? -10.672 -4.283 2.415 1.00 97.38 96 PRO A C 1
ATOM 781 O O . PRO A 1 96 ? -9.772 -4.213 1.584 1.00 97.38 96 PRO A O 1
ATOM 784 N N . ASP A 1 97 ? -11.941 -4.520 2.072 1.00 96.38 97 ASP A N 1
ATOM 785 C CA . ASP A 1 97 ? -12.360 -4.629 0.682 1.00 96.38 97 ASP A CA 1
ATOM 786 C C . ASP A 1 97 ? -12.090 -3.330 -0.085 1.00 96.38 97 ASP A C 1
ATOM 788 O O . ASP A 1 97 ? -11.846 -3.395 -1.275 1.00 96.38 97 ASP A O 1
ATOM 792 N N . GLU A 1 98 ? -12.080 -2.151 0.536 1.00 96.62 98 GLU A N 1
ATOM 793 C CA . GLU A 1 98 ? -11.777 -0.881 -0.142 1.00 96.62 98 GLU A CA 1
ATOM 794 C C . GLU A 1 98 ? -10.272 -0.630 -0.339 1.00 96.62 98 GLU A C 1
ATOM 796 O O . GLU A 1 98 ? -9.886 0.351 -0.979 1.00 96.62 98 GLU A O 1
ATOM 801 N N . ILE A 1 99 ? -9.410 -1.524 0.153 1.00 97.25 99 ILE A N 1
ATOM 802 C CA . ILE A 1 99 ? -7.963 -1.466 -0.065 1.00 97.25 99 ILE A CA 1
ATOM 803 C C . ILE A 1 99 ? -7.639 -2.031 -1.450 1.00 97.25 99 ILE A C 1
ATOM 805 O O . ILE A 1 99 ? -7.269 -3.192 -1.630 1.00 97.25 99 ILE A O 1
ATOM 809 N N . ARG A 1 100 ? -7.826 -1.184 -2.459 1.00 95.81 100 ARG A N 1
ATOM 810 C CA . ARG A 1 100 ? -7.585 -1.507 -3.865 1.00 95.81 100 ARG A CA 1
ATOM 811 C C . ARG A 1 100 ? -7.124 -0.294 -4.652 1.00 95.81 100 ARG A C 1
ATOM 813 O O . ARG A 1 100 ? -7.247 0.832 -4.176 1.00 95.81 100 ARG A O 1
ATOM 820 N N . ASP A 1 101 ? -6.639 -0.546 -5.861 1.00 94.44 101 ASP A N 1
ATOM 821 C CA . ASP A 1 101 ? -6.305 0.475 -6.859 1.00 94.44 101 ASP A CA 1
ATOM 822 C C . ASP A 1 101 ? -5.210 1.426 -6.353 1.00 94.44 101 ASP A C 1
ATOM 824 O O . ASP A 1 101 ? -5.308 2.642 -6.509 1.00 94.44 101 ASP A O 1
ATOM 828 N N . ILE A 1 102 ? -4.194 0.879 -5.672 1.00 94.69 102 ILE A N 1
ATOM 829 C CA . ILE A 1 102 ? -2.991 1.643 -5.316 1.00 94.69 102 ILE A CA 1
ATOM 830 C C . ILE A 1 102 ? -2.260 1.962 -6.618 1.00 94.69 102 ILE A C 1
ATOM 832 O O .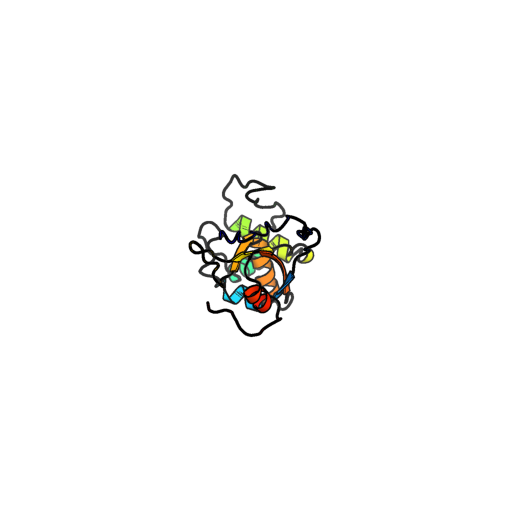 ILE A 1 102 ? -1.894 1.048 -7.354 1.00 94.69 102 ILE A O 1
ATOM 836 N N . GLU A 1 103 ? -2.052 3.238 -6.916 1.00 94.00 103 GLU A N 1
ATOM 837 C CA . GLU A 1 103 ? -1.344 3.643 -8.127 1.00 94.00 103 GLU A CA 1
ATOM 838 C C . GLU A 1 103 ? 0.156 3.615 -7.857 1.00 94.00 103 GLU A C 1
ATOM 840 O O . GLU A 1 103 ? 0.659 4.313 -6.972 1.00 94.00 103 GLU A O 1
ATOM 845 N N . ILE A 1 104 ? 0.867 2.783 -8.610 1.00 94.06 104 ILE A N 1
ATOM 846 C CA . ILE A 1 104 ? 2.304 2.580 -8.456 1.00 94.06 104 ILE A CA 1
ATOM 847 C C . ILE A 1 104 ? 2.970 2.914 -9.778 1.00 94.06 104 ILE A C 1
ATOM 849 O O . ILE A 1 104 ? 2.540 2.442 -10.826 1.00 94.06 104 ILE A O 1
ATOM 853 N N . ASP A 1 105 ? 4.035 3.700 -9.710 1.00 93.38 105 ASP A N 1
ATOM 854 C CA . ASP A 1 105 ? 4.928 3.955 -10.836 1.00 93.38 105 ASP A CA 1
ATOM 855 C C . ASP A 1 105 ? 6.379 3.697 -10.410 1.00 93.38 105 ASP A C 1
ATOM 857 O O . ASP A 1 105 ? 6.649 3.153 -9.338 1.00 93.38 105 ASP A O 1
ATOM 861 N N . ASN A 1 106 ? 7.332 4.113 -11.226 1.00 93.19 106 ASN A N 1
ATOM 862 C CA . ASN A 1 106 ? 8.752 4.074 -10.957 1.00 93.19 106 ASN A CA 1
ATOM 863 C C . ASN A 1 106 ? 9.319 5.482 -10.761 1.00 93.19 106 ASN A C 1
ATOM 865 O O . ASN A 1 106 ? 8.939 6.445 -11.432 1.00 93.19 106 ASN A O 1
ATOM 869 N N . ILE A 1 107 ? 10.342 5.596 -9.914 1.00 90.31 107 ILE A N 1
ATOM 870 C CA . ILE A 1 107 ? 11.173 6.802 -9.883 1.00 90.31 107 ILE A CA 1
ATOM 871 C C . ILE A 1 107 ? 11.796 7.018 -11.266 1.00 90.31 107 ILE A C 1
ATOM 873 O O . ILE A 1 107 ? 12.428 6.124 -11.829 1.00 90.31 107 ILE A O 1
ATOM 877 N N . CYS A 1 108 ? 11.681 8.236 -11.791 1.00 88.56 108 CYS A N 1
ATOM 878 C CA . CYS A 1 108 ? 12.329 8.638 -13.035 1.00 88.56 108 CYS A CA 1
ATOM 879 C C . CYS A 1 108 ? 13.501 9.589 -12.761 1.00 88.56 108 CYS A C 1
ATOM 881 O O . CYS A 1 108 ? 13.354 10.588 -12.057 1.00 88.56 108 CYS A O 1
ATOM 883 N N . ASN A 1 109 ? 14.658 9.324 -13.372 1.00 86.56 109 ASN A N 1
ATOM 884 C CA . ASN A 1 109 ? 15.816 10.218 -13.358 1.00 86.56 109 ASN A CA 1
ATOM 885 C C . ASN A 1 109 ? 16.208 10.602 -14.793 1.00 86.56 109 ASN A C 1
ATOM 887 O O . ASN A 1 109 ? 16.872 9.859 -15.520 1.00 86.56 109 ASN A O 1
ATOM 891 N N . GLY A 1 110 ? 15.762 11.780 -15.233 1.00 88.62 110 GLY A N 1
ATOM 892 C CA . GLY A 1 110 ? 15.976 12.252 -16.599 1.00 88.62 110 GLY A CA 1
ATOM 893 C C . GLY A 1 110 ? 15.223 11.397 -17.620 1.00 88.62 110 GLY A C 1
ATOM 894 O O . GLY A 1 110 ? 14.004 11.460 -17.700 1.00 88.62 110 GLY A O 1
ATOM 895 N N . LYS A 1 111 ? 15.956 10.626 -18.432 1.00 87.25 111 LYS A N 1
ATOM 896 C CA . LYS A 1 111 ? 15.381 9.694 -19.427 1.00 87.25 111 LYS A CA 1
ATOM 897 C C . LYS A 1 111 ? 15.359 8.241 -18.944 1.00 87.25 111 LYS A C 1
ATOM 899 O O . LYS A 1 111 ? 15.116 7.344 -19.745 1.00 87.25 111 LYS A O 1
ATOM 904 N N . TYR A 1 112 ? 15.689 8.020 -17.676 1.00 89.00 112 TYR A N 1
ATOM 905 C CA . TYR A 1 112 ? 15.822 6.701 -17.088 1.00 89.00 112 TYR A CA 1
ATOM 906 C C . TYR A 1 112 ? 14.664 6.398 -16.146 1.00 89.00 112 TYR A C 1
ATOM 908 O O . TYR A 1 112 ? 14.335 7.240 -15.310 1.00 89.00 112 TYR A O 1
ATOM 916 N N . ILE A 1 113 ? 14.094 5.200 -16.266 1.00 92.12 113 ILE A N 1
ATOM 917 C CA . ILE A 1 113 ? 13.089 4.673 -15.342 1.00 92.12 113 ILE A CA 1
ATOM 918 C C . ILE A 1 113 ? 13.815 3.727 -14.381 1.00 92.12 113 ILE A C 1
ATOM 920 O O . ILE A 1 113 ? 14.291 2.665 -14.785 1.00 92.12 113 ILE A O 1
ATOM 924 N N . CYS A 1 114 ? 13.945 4.134 -13.121 1.00 92.31 114 CYS A N 1
ATOM 925 C CA . CYS A 1 114 ? 14.640 3.367 -12.095 1.00 92.31 114 CYS A CA 1
ATOM 926 C C . CYS A 1 114 ? 13.796 2.157 -11.656 1.00 92.31 114 CYS A C 1
ATOM 928 O O . CYS A 1 114 ? 12.571 2.261 -11.595 1.00 92.31 114 CYS A O 1
ATOM 930 N N . PRO A 1 115 ? 14.410 1.038 -11.245 1.00 93.06 115 PRO A N 1
ATOM 931 C CA . PRO A 1 115 ? 13.724 -0.140 -10.714 1.00 93.06 115 PRO A CA 1
ATOM 932 C C . PRO A 1 115 ? 13.316 0.073 -9.243 1.00 93.06 115 PRO A C 1
ATOM 934 O O . PRO A 1 115 ? 13.452 -0.808 -8.403 1.00 93.06 115 PRO A O 1
ATOM 937 N N . ILE A 1 116 ? 12.839 1.276 -8.920 1.00 92.56 116 ILE A N 1
ATOM 938 C CA . ILE A 1 116 ? 12.402 1.682 -7.586 1.00 92.56 116 ILE A CA 1
ATOM 939 C C . ILE A 1 116 ? 10.950 2.140 -7.724 1.00 92.56 116 ILE A C 1
ATOM 941 O O . ILE A 1 116 ? 10.717 3.101 -8.468 1.00 92.56 116 ILE A O 1
ATOM 945 N N . PRO A 1 117 ? 9.988 1.474 -7.064 1.00 93.81 117 PRO A N 1
ATOM 946 C CA . PRO A 1 117 ? 8.595 1.855 -7.140 1.00 93.81 117 PRO A CA 1
ATOM 947 C C . PRO A 1 117 ? 8.344 3.142 -6.348 1.00 93.81 117 PRO A C 1
ATOM 949 O O . PRO A 1 117 ? 9.037 3.453 -5.380 1.00 93.81 117 PRO A O 1
ATOM 952 N N . VAL A 1 118 ? 7.315 3.878 -6.744 1.00 91.12 118 VAL A N 1
ATOM 953 C CA . VAL A 1 118 ? 6.752 5.007 -6.009 1.00 91.12 118 VAL A CA 1
ATOM 954 C C . VAL A 1 118 ? 5.239 4.847 -5.968 1.00 91.12 118 VAL A C 1
ATOM 956 O O . VAL A 1 118 ? 4.625 4.493 -6.971 1.00 91.12 118 VAL A O 1
ATOM 959 N N . ILE A 1 119 ? 4.635 5.104 -4.811 1.00 91.44 119 ILE A N 1
ATOM 960 C CA . ILE A 1 119 ? 3.178 5.172 -4.686 1.00 91.44 119 ILE A CA 1
ATOM 961 C C . ILE A 1 119 ? 2.750 6.571 -5.119 1.00 91.44 119 ILE A C 1
ATOM 963 O O . ILE A 1 119 ? 3.056 7.559 -4.449 1.00 91.44 119 ILE A O 1
ATOM 967 N N . VAL A 1 120 ? 2.074 6.643 -6.260 1.00 88.75 120 VAL A N 1
ATOM 968 C CA . VAL A 1 120 ? 1.525 7.883 -6.820 1.00 88.75 120 VAL A CA 1
ATOM 969 C C . VAL A 1 120 ? 0.235 8.253 -6.093 1.00 88.75 120 VAL A C 1
ATOM 971 O O . VAL A 1 120 ? 0.044 9.409 -5.719 1.00 88.75 120 VAL A O 1
ATOM 974 N N . ASP A 1 121 ? -0.608 7.255 -5.831 1.00 88.88 121 ASP A N 1
ATOM 975 C CA . ASP A 1 121 ? -1.845 7.385 -5.069 1.00 88.88 121 ASP A CA 1
ATOM 976 C C . ASP A 1 121 ? -2.120 6.114 -4.252 1.00 88.88 121 ASP A C 1
ATOM 978 O O . ASP A 1 121 ? -1.740 5.002 -4.615 1.00 88.88 121 ASP A O 1
ATOM 982 N N . GLY A 1 122 ? -2.806 6.282 -3.122 1.00 91.81 122 GLY A N 1
ATOM 983 C CA . GLY A 1 122 ? -3.191 5.181 -2.247 1.00 91.81 122 GLY A CA 1
ATOM 984 C C . GLY A 1 122 ? -2.291 4.977 -1.035 1.00 91.81 122 GLY A C 1
ATOM 985 O O . GLY A 1 122 ? -2.330 3.899 -0.454 1.00 91.81 122 GLY A O 1
ATOM 986 N N . ASN A 1 123 ? -1.549 5.996 -0.588 1.00 91.69 123 ASN A N 1
ATOM 987 C CA . ASN A 1 123 ? -0.692 5.891 0.604 1.00 91.69 123 ASN A CA 1
ATOM 988 C C . ASN A 1 123 ? -1.460 5.407 1.855 1.00 91.69 123 ASN A C 1
ATOM 990 O O . ASN A 1 123 ? -1.022 4.464 2.510 1.00 91.69 123 ASN A O 1
ATOM 994 N N . HIS A 1 124 ? -2.657 5.949 2.140 1.00 94.06 124 HIS A N 1
ATOM 995 C CA . HIS A 1 124 ? -3.497 5.463 3.256 1.00 94.06 124 HIS A CA 1
ATOM 996 C C . HIS A 1 124 ? -3.918 3.999 3.090 1.00 94.06 124 HIS A C 1
ATOM 998 O O . HIS A 1 124 ? -3.918 3.243 4.059 1.00 94.06 124 HIS A O 1
ATOM 1004 N N . ARG A 1 125 ? -4.269 3.596 1.860 1.00 95.94 125 ARG A N 1
ATOM 1005 C CA . ARG A 1 125 ? -4.670 2.219 1.524 1.00 95.94 125 ARG A CA 1
ATOM 1006 C C . ARG A 1 125 ? -3.500 1.261 1.707 1.00 95.94 125 ARG A C 1
ATOM 1008 O O . ARG A 1 125 ? -3.670 0.210 2.314 1.00 95.94 125 ARG A O 1
ATOM 1015 N N . PHE A 1 126 ? -2.316 1.638 1.232 1.00 95.38 126 PHE A N 1
ATOM 1016 C CA . PHE A 1 126 ? -1.127 0.811 1.374 1.00 95.38 126 PHE A CA 1
ATOM 1017 C C . PHE A 1 126 ? -0.694 0.681 2.835 1.00 95.38 126 PHE A C 1
ATOM 1019 O O . PHE A 1 126 ? -0.408 -0.424 3.279 1.00 95.38 126 PHE A O 1
ATOM 1026 N N . MET A 1 127 ? -0.742 1.761 3.618 1.00 94.69 127 MET A N 1
ATOM 1027 C CA . MET A 1 127 ? -0.426 1.692 5.047 1.00 94.69 127 MET A CA 1
ATOM 1028 C C . MET A 1 127 ? -1.409 0.783 5.809 1.00 94.69 127 MET A C 1
ATOM 1030 O O . MET A 1 127 ? -1.000 -0.025 6.642 1.00 94.69 127 MET A O 1
ATOM 1034 N N . ALA A 1 128 ? -2.705 0.840 5.480 1.00 96.88 128 ALA A N 1
ATOM 1035 C CA . ALA A 1 128 ? -3.688 -0.102 6.015 1.00 96.88 128 ALA A CA 1
ATOM 1036 C C . ALA A 1 128 ? -3.392 -1.555 5.593 1.00 96.88 128 ALA A C 1
ATOM 1038 O O . ALA A 1 128 ? -3.527 -2.468 6.409 1.00 96.88 128 ALA A O 1
ATOM 1039 N N . ALA A 1 129 ? -2.955 -1.773 4.346 1.00 97.44 129 ALA A N 1
ATOM 1040 C CA . ALA A 1 129 ? -2.529 -3.084 3.858 1.00 97.44 129 ALA A CA 1
ATOM 1041 C C . ALA A 1 129 ? -1.318 -3.613 4.642 1.00 97.44 129 ALA A C 1
ATOM 1043 O O . ALA A 1 129 ? -1.341 -4.762 5.071 1.00 97.44 129 ALA A O 1
ATOM 1044 N N . MET A 1 130 ? -0.303 -2.774 4.889 1.00 95.81 130 MET A N 1
ATOM 1045 C CA . MET A 1 130 ? 0.874 -3.121 5.695 1.00 95.81 130 MET A CA 1
ATOM 1046 C C . MET A 1 130 ? 0.487 -3.521 7.119 1.00 95.81 130 MET A C 1
ATOM 1048 O O . MET A 1 130 ? 0.939 -4.554 7.608 1.00 95.81 130 MET A O 1
ATOM 1052 N N . TRP A 1 131 ? -0.404 -2.759 7.763 1.00 96.94 131 TRP A N 1
ATOM 1053 C CA . TRP A 1 131 ? -0.929 -3.126 9.077 1.00 96.94 131 TRP A CA 1
ATOM 1054 C C . TRP A 1 131 ? -1.643 -4.483 9.039 1.00 96.94 131 TRP A C 1
ATOM 1056 O O . TRP A 1 131 ? -1.346 -5.373 9.827 1.00 96.94 131 TRP A O 1
ATOM 1066 N N . LEU A 1 132 ? -2.575 -4.691 8.105 1.00 98.00 132 LEU A N 1
ATOM 1067 C CA . LEU A 1 132 ? -3.294 -5.966 7.990 1.00 98.00 132 LEU A CA 1
ATOM 1068 C C . LEU A 1 132 ? -2.363 -7.141 7.673 1.00 98.00 132 LEU A C 1
ATOM 1070 O O . LEU A 1 132 ? -2.616 -8.254 8.138 1.00 98.00 132 LEU A O 1
ATOM 1074 N N . HIS A 1 133 ? -1.306 -6.900 6.906 1.00 97.12 133 HIS A N 1
ATOM 1075 C CA . HIS A 1 133 ? -0.270 -7.874 6.607 1.00 97.12 133 HIS A CA 1
ATOM 1076 C C . HIS A 1 133 ? 0.512 -8.288 7.855 1.00 97.12 133 HIS A C 1
ATOM 1078 O O . HIS A 1 133 ? 0.600 -9.483 8.131 1.00 97.12 133 HIS A O 1
ATOM 1084 N N . ASP A 1 134 ? 0.964 -7.326 8.663 1.00 95.81 134 ASP A N 1
ATOM 1085 C CA . ASP A 1 134 ? 1.628 -7.579 9.951 1.00 95.81 134 ASP A CA 1
ATOM 1086 C C . ASP A 1 134 ? 0.737 -8.397 10.909 1.00 95.81 134 ASP A C 1
ATOM 1088 O O . ASP A 1 134 ? 1.192 -9.285 11.628 1.00 95.81 134 ASP A O 1
ATOM 1092 N N . GLN A 1 135 ? -0.581 -8.195 10.830 1.00 96.50 135 GLN A N 1
ATOM 1093 C CA . GLN A 1 135 ? -1.566 -8.981 11.578 1.00 96.50 135 GLN A CA 1
ATOM 1094 C C . GLN A 1 135 ? -1.886 -10.359 10.957 1.00 96.50 135 GLN A C 1
ATOM 1096 O O . GLN A 1 135 ? -2.767 -11.065 11.459 1.00 96.50 135 GLN A O 1
ATOM 1101 N N . GLY A 1 136 ? -1.231 -10.744 9.857 1.00 97.38 136 GLY A N 1
ATOM 1102 C CA . GLY A 1 136 ? -1.445 -12.005 9.140 1.00 97.38 136 GLY A CA 1
ATOM 1103 C C . GLY A 1 136 ? -2.780 -12.096 8.390 1.00 97.38 136 GLY A C 1
ATOM 1104 O O . GLY A 1 136 ? -3.284 -13.196 8.163 1.00 97.38 136 GLY A O 1
ATOM 1105 N N . LYS A 1 137 ? -3.397 -10.956 8.050 1.00 97.81 137 LYS A N 1
ATOM 1106 C CA . LYS A 1 137 ? -4.748 -10.873 7.458 1.00 97.81 137 LYS A CA 1
ATOM 1107 C C . LYS A 1 137 ? -4.762 -10.532 5.969 1.00 97.81 137 LYS A C 1
ATOM 1109 O O . LYS A 1 137 ? -5.799 -10.716 5.335 1.00 97.81 137 LYS A O 1
ATOM 1114 N N . MET A 1 138 ? -3.661 -10.031 5.411 1.00 97.88 138 MET A N 1
ATOM 1115 C CA . MET A 1 138 ? -3.564 -9.650 4.000 1.00 97.88 138 MET A CA 1
ATOM 1116 C C . MET A 1 138 ? -2.165 -9.959 3.457 1.00 97.88 138 MET A C 1
ATOM 1118 O O . MET A 1 138 ? -1.171 -9.539 4.027 1.00 97.88 138 MET A O 1
ATOM 1122 N N . GLU A 1 139 ? -2.073 -10.698 2.357 1.00 97.88 139 GLU A N 1
ATOM 1123 C CA . GLU A 1 139 ? -0.784 -11.054 1.732 1.00 97.88 139 GLU A CA 1
ATOM 1124 C C . GLU A 1 139 ? -0.492 -10.194 0.495 1.00 97.88 139 GLU A C 1
ATOM 1126 O O . GLU A 1 139 ? 0.651 -9.831 0.215 1.00 97.88 139 GLU A O 1
ATOM 1131 N N . LYS A 1 140 ? -1.551 -9.860 -0.248 1.00 98.06 140 LYS A N 1
ATOM 1132 C CA . LYS A 1 140 ? -1.481 -9.141 -1.516 1.00 98.06 140 LYS A CA 1
ATOM 1133 C C . LYS A 1 140 ? -2.431 -7.963 -1.527 1.00 98.06 140 LYS A C 1
ATOM 1135 O O . LYS A 1 140 ? -3.496 -8.025 -0.913 1.00 98.06 140 LYS A O 1
ATOM 1140 N N . VAL A 1 141 ? -2.077 -6.944 -2.297 1.00 97.31 141 VAL A N 1
ATOM 1141 C CA . VAL A 1 141 ? -2.919 -5.772 -2.522 1.00 97.31 141 VAL A CA 1
ATOM 1142 C C . VAL A 1 141 ? -3.058 -5.478 -4.009 1.00 97.31 141 VAL A C 1
ATOM 1144 O O . VAL A 1 141 ? -2.147 -5.739 -4.794 1.00 97.31 141 VAL A O 1
ATOM 1147 N N . HIS A 1 142 ? -4.231 -4.977 -4.388 1.00 97.75 142 HIS A N 1
ATOM 1148 C CA . HIS A 1 142 ? -4.520 -4.586 -5.758 1.00 97.75 142 HIS A CA 1
ATOM 1149 C C . HIS A 1 142 ? -3.841 -3.257 -6.109 1.00 97.75 142 HIS A C 1
ATOM 1151 O O . HIS A 1 142 ? -3.970 -2.285 -5.355 1.00 97.75 142 HIS A O 1
ATOM 1157 N N . CYS A 1 143 ? -3.177 -3.190 -7.261 1.00 95.94 143 CYS A N 1
ATOM 1158 C CA . CYS A 1 143 ? -2.542 -1.977 -7.761 1.00 95.94 143 CYS A CA 1
ATOM 1159 C C . CYS A 1 143 ? -2.851 -1.698 -9.236 1.00 95.94 143 CYS A C 1
ATOM 1161 O O . CYS A 1 143 ? -3.136 -2.603 -10.016 1.00 95.94 143 CYS A O 1
ATOM 1163 N N . MET A 1 144 ? -2.743 -0.425 -9.610 1.00 95.38 144 MET A N 1
ATOM 1164 C CA . MET A 1 144 ? -2.654 0.034 -10.992 1.00 95.38 144 MET A CA 1
ATOM 1165 C C . MET A 1 144 ? -1.192 0.394 -11.253 1.00 95.38 144 MET A C 1
ATOM 1167 O O . MET A 1 144 ? -0.702 1.394 -10.726 1.00 95.38 144 MET A O 1
ATOM 1171 N N . TYR A 1 145 ? -0.486 -0.439 -12.015 1.00 94.44 145 TYR A N 1
ATOM 1172 C CA . TYR A 1 145 ? 0.953 -0.300 -12.207 1.00 94.44 145 TYR A CA 1
ATOM 1173 C C . TYR A 1 145 ? 1.297 0.401 -13.526 1.00 94.44 145 TYR A C 1
ATOM 1175 O O . TYR A 1 145 ? 0.948 -0.058 -14.615 1.00 94.44 145 TYR A O 1
ATOM 1183 N N . GLY A 1 146 ? 2.021 1.511 -13.425 1.00 90.25 146 GLY A N 1
ATOM 1184 C CA . GLY A 1 146 ? 2.737 2.147 -14.522 1.00 90.25 146 GLY A CA 1
ATOM 1185 C C . GLY A 1 146 ? 4.231 1.860 -14.402 1.00 90.25 146 GLY A C 1
ATOM 1186 O O . GLY A 1 146 ? 4.769 1.800 -13.307 1.00 90.25 146 GLY A O 1
ATOM 1187 N N . GLY A 1 147 ? 4.921 1.658 -15.523 1.00 91.31 147 GLY A N 1
ATOM 1188 C CA . GLY A 1 147 ? 6.383 1.621 -15.536 1.00 91.31 147 GLY A CA 1
ATOM 1189 C C . GLY A 1 147 ? 6.990 0.264 -15.891 1.00 91.31 147 GLY A C 1
ATOM 1190 O O . GLY A 1 147 ? 6.642 -0.336 -16.910 1.00 91.31 147 GLY A O 1
ATOM 1191 N N . ARG A 1 148 ? 8.001 -0.164 -15.134 1.00 94.50 148 ARG A N 1
ATOM 1192 C CA . ARG A 1 148 ? 8.902 -1.267 -15.493 1.00 94.50 148 ARG A CA 1
ATOM 1193 C C . ARG A 1 148 ? 8.299 -2.639 -15.211 1.00 94.50 148 ARG A C 1
ATOM 1195 O O . ARG A 1 148 ? 8.099 -3.024 -14.065 1.00 94.50 148 ARG A O 1
ATOM 1202 N N . THR A 1 149 ? 8.078 -3.420 -16.265 1.00 95.06 149 THR A N 1
ATOM 1203 C CA . THR A 1 149 ? 7.446 -4.744 -16.162 1.00 95.06 149 THR A CA 1
ATOM 1204 C C . THR A 1 149 ? 8.295 -5.773 -15.421 1.00 95.06 149 THR A C 1
ATOM 1206 O O . THR A 1 149 ? 7.744 -6.660 -14.792 1.00 95.06 149 THR A O 1
ATOM 1209 N N . ASP A 1 150 ? 9.621 -5.658 -15.455 1.00 96.25 150 ASP A N 1
ATOM 1210 C CA . ASP A 1 150 ? 10.512 -6.543 -14.699 1.00 96.25 150 ASP A CA 1
ATOM 1211 C C . ASP A 1 150 ? 10.455 -6.275 -13.188 1.00 96.25 150 ASP A C 1
ATOM 1213 O O . ASP A 1 150 ? 10.509 -7.209 -12.388 1.00 96.25 150 ASP A O 1
ATOM 1217 N N . LEU A 1 151 ? 10.257 -5.016 -12.783 1.00 96.75 151 LEU A N 1
ATOM 1218 C CA . LEU A 1 151 ? 9.929 -4.706 -11.394 1.00 96.75 151 LEU A CA 1
ATOM 1219 C C . LEU A 1 151 ? 8.524 -5.198 -11.037 1.00 96.75 151 LEU A C 1
ATOM 1221 O O . LEU A 1 151 ? 8.347 -5.738 -9.951 1.00 96.75 151 LEU A O 1
ATOM 1225 N N . LEU A 1 152 ? 7.538 -5.072 -11.929 1.00 97.19 152 LEU A N 1
ATOM 1226 C CA . LEU A 1 152 ? 6.206 -5.643 -11.700 1.00 97.19 152 LEU A CA 1
ATOM 1227 C C . LEU A 1 152 ? 6.253 -7.168 -11.521 1.00 97.19 152 LEU A C 1
ATOM 1229 O O . LEU A 1 152 ? 5.596 -7.697 -10.626 1.00 97.19 152 LEU A O 1
ATOM 1233 N N . ASP A 1 153 ? 7.054 -7.879 -12.316 1.00 97.88 153 ASP A N 1
ATOM 1234 C CA . ASP A 1 153 ? 7.261 -9.322 -12.165 1.00 97.88 153 ASP A CA 1
ATOM 1235 C C . ASP A 1 153 ? 7.837 -9.662 -10.787 1.00 97.88 153 ASP A C 1
ATOM 1237 O O . ASP A 1 153 ? 7.404 -10.628 -10.149 1.00 97.88 153 ASP A O 1
ATOM 1241 N N . TYR A 1 154 ? 8.767 -8.844 -10.284 1.00 98.12 154 TYR A N 1
ATOM 1242 C CA . TYR A 1 154 ? 9.220 -8.959 -8.903 1.00 98.12 154 TYR A CA 1
ATOM 1243 C C . TYR A 1 154 ? 8.073 -8.661 -7.933 1.00 98.12 154 TYR A C 1
ATOM 1245 O O . TYR A 1 154 ? 7.762 -9.487 -7.093 1.00 98.12 154 TYR A O 1
ATOM 1253 N N . LEU A 1 155 ? 7.352 -7.550 -8.048 1.00 97.62 155 LEU A N 1
ATOM 1254 C CA . LEU A 1 155 ? 6.294 -7.203 -7.090 1.00 97.62 155 LEU A CA 1
ATOM 1255 C C . LEU A 1 155 ? 5.139 -8.225 -7.048 1.00 97.62 155 LEU A C 1
ATOM 1257 O O . LEU A 1 155 ? 4.523 -8.410 -6.001 1.00 97.62 155 LEU A O 1
ATOM 1261 N N . THR A 1 156 ? 4.849 -8.920 -8.149 1.00 97.81 156 THR A N 1
ATOM 1262 C CA . THR A 1 156 ? 3.718 -9.865 -8.269 1.00 97.81 156 THR A CA 1
ATOM 1263 C C . THR A 1 156 ? 4.023 -11.300 -7.839 1.00 97.81 156 THR A C 1
ATOM 1265 O O . THR A 1 156 ? 3.087 -12.083 -7.639 1.00 97.81 156 THR A O 1
ATOM 1268 N N . GLY A 1 157 ? 5.294 -11.668 -7.656 1.00 97.62 157 GLY A N 1
ATOM 1269 C CA . GLY A 1 157 ? 5.658 -13.066 -7.382 1.00 97.62 157 GLY A CA 1
ATOM 1270 C C . GLY A 1 157 ? 6.192 -13.841 -8.586 1.00 97.62 157 GLY A C 1
ATOM 1271 O O . GLY A 1 157 ? 6.515 -15.015 -8.433 1.00 97.62 157 GLY A O 1
ATOM 1272 N N . ASN A 1 158 ? 6.262 -13.241 -9.777 1.00 97.69 158 ASN A N 1
ATOM 1273 C CA . ASN A 1 158 ? 6.626 -13.955 -11.008 1.00 97.69 158 ASN A CA 1
ATOM 1274 C C . ASN A 1 158 ? 8.128 -14.265 -11.099 1.00 97.69 158 ASN A C 1
ATOM 1276 O O . ASN A 1 158 ? 8.521 -15.215 -11.777 1.00 97.69 158 ASN A O 1
ATOM 1280 N N . THR A 1 159 ? 8.963 -13.486 -10.412 1.00 97.12 159 THR A N 1
ATOM 1281 C CA . THR A 1 159 ? 10.402 -13.736 -10.260 1.00 97.12 159 THR A CA 1
ATOM 1282 C C . THR A 1 159 ? 10.856 -13.458 -8.832 1.00 97.12 159 THR A C 1
ATOM 1284 O O . THR A 1 159 ? 10.299 -12.590 -8.170 1.00 97.12 159 THR A O 1
ATOM 1287 N N . GLU A 1 160 ? 11.879 -14.163 -8.353 1.00 96.69 160 GLU A N 1
ATOM 1288 C CA . GLU A 1 160 ? 12.561 -13.844 -7.085 1.00 96.69 160 GLU A CA 1
ATOM 1289 C C . GLU A 1 160 ? 13.680 -12.805 -7.272 1.00 96.69 160 GLU A C 1
ATOM 1291 O O . GLU A 1 160 ? 14.271 -12.335 -6.304 1.00 96.69 160 GLU A O 1
ATOM 1296 N N . GLU A 1 161 ? 14.011 -12.461 -8.518 1.00 95.75 161 GLU A N 1
ATOM 1297 C CA . GLU A 1 161 ? 15.102 -11.543 -8.835 1.00 95.75 161 GLU A CA 1
ATOM 1298 C C . GLU A 1 161 ? 14.607 -10.092 -8.820 1.00 95.75 161 GLU A C 1
ATOM 1300 O O . GLU A 1 161 ? 13.874 -9.666 -9.713 1.00 95.75 161 GLU A O 1
ATOM 1305 N N . GLN A 1 162 ? 15.030 -9.324 -7.813 1.00 93.62 162 GLN A N 1
ATOM 1306 C CA . GLN A 1 162 ? 14.801 -7.880 -7.765 1.00 93.62 162 GLN A CA 1
ATOM 1307 C C . GLN A 1 162 ? 15.672 -7.176 -8.828 1.00 93.62 162 GLN A C 1
ATOM 1309 O O . GLN A 1 162 ? 16.893 -7.375 -8.838 1.00 93.62 162 GLN A O 1
ATOM 1314 N N . PRO A 1 163 ? 15.101 -6.340 -9.714 1.00 91.56 163 PRO A N 1
ATOM 1315 C CA . PRO A 1 163 ? 15.883 -5.614 -10.713 1.00 91.56 163 PRO A CA 1
ATOM 1316 C C . PRO A 1 163 ? 16.792 -4.561 -10.057 1.00 91.56 163 PRO A C 1
ATOM 1318 O O . PRO A 1 163 ? 16.354 -3.791 -9.205 1.00 91.56 163 PRO A O 1
ATOM 1321 N N . LEU A 1 164 ? 18.068 -4.525 -10.463 1.00 83.00 164 LEU A N 1
ATOM 1322 C CA . LEU A 1 164 ? 19.108 -3.674 -9.855 1.00 83.00 164 LEU A CA 1
ATOM 1323 C C . LEU A 1 164 ? 19.488 -2.451 -10.698 1.00 83.00 164 LEU A C 1
ATOM 1325 O O . LEU A 1 164 ? 19.908 -1.433 -10.148 1.00 83.00 164 LEU A O 1
ATOM 1329 N N . GLU A 1 165 ? 19.363 -2.566 -12.022 1.00 73.44 165 GLU A N 1
ATOM 1330 C CA . GLU A 1 165 ? 19.642 -1.502 -12.989 1.00 73.44 165 GLU A CA 1
ATOM 1331 C C . GLU A 1 165 ? 18.359 -1.119 -13.683 1.00 73.44 165 GLU A C 1
ATOM 1333 O O . GLU A 1 165 ? 17.767 -1.926 -14.428 1.00 73.44 165 GLU A O 1
#

pLDDT: mean 83.99, std 18.47, range [33.31, 98.38]

Foldseek 3Di:
DDDDPDDPPPDPDPDPDPPPCPFAKFFLVLLVVQVPQQPDCPLVHDGDDLVNLVVCVVVVQAADPDDCAAVPPRDRPDRDDPSNLSSPLVVCLVVVVPLAAFEKEADDDDPDGFLRIDGNDRPSSSSNQVNCVVVVNHGIYTYDYDYDVVSVCCRRVVDVDRDDD

Secondary structure (DSSP, 8-state):
-----------S------TT---EEEEHHHHHTT--GGG-TTBTTB---HHHHHHHHHHTPPP--S----SSSS---S---HHHHHHHHHHHHH-GGG---EEEEEEEETTEEEEEEEEEE-HHHHHHHHHHHHTTS-SEEEEEE-S-HHHHHHHHTS-S-----